Protein AF-A0A239AUK0-F1 (afdb_monomer_lite)

Organism: NCBI:txid664784

InterPro domains:
  IPR002560 Transposase IS204/IS1001/IS1096/IS1165, DDE domain [PF01610] (5-49)
  IPR047951 Transposase ISL3 [PTHR33498] (2-56)

pLDDT: mean 89.03, std 5.67, range [74.44, 95.62]

Structure (mmCIF, N/CA/C/O backbone):
data_AF-A0A239AUK0-F1
#
_entry.id   AF-A0A239AUK0-F1
#
loop_
_atom_site.group_PDB
_atom_site.id
_atom_site.type_symbol
_atom_site.label_atom_id
_atom_site.label_alt_id
_atom_site.label_comp_id
_atom_site.label_asym_id
_atom_site.label_entity_id
_atom_site.label_seq_id
_atom_site.pdbx_PDB_ins_code
_atom_site.Cartn_x
_atom_site.Cartn_y
_atom_site.Cartn_z
_atom_site.occupancy
_atom_site.B_iso_or_equiv
_atom_site.auth_seq_id
_atom_site.auth_comp_id
_atom_site.auth_as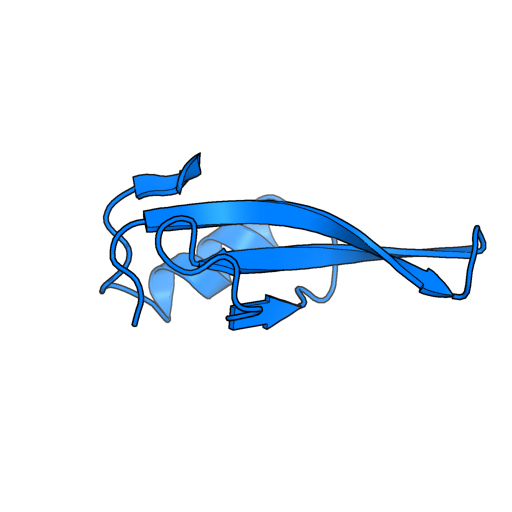ym_id
_atom_site.auth_atom_id
_atom_site.pdbx_PDB_model_num
ATOM 1 N N . MET A 1 1 ? -9.118 -7.455 0.945 1.00 75.50 1 MET A N 1
ATOM 2 C CA . MET A 1 1 ? -8.557 -6.474 -0.004 1.00 75.50 1 MET A CA 1
ATOM 3 C C . MET A 1 1 ? -9.164 -5.128 0.360 1.00 75.50 1 MET A C 1
ATOM 5 O O . MET A 1 1 ? -10.388 -5.060 0.345 1.00 75.50 1 MET A O 1
ATOM 9 N N . PRO A 1 2 ? -8.370 -4.141 0.806 1.00 89.19 2 PRO A N 1
ATOM 10 C CA . PRO A 1 2 ? -8.869 -2.801 1.131 1.00 89.19 2 PRO A CA 1
ATOM 11 C C . PRO A 1 2 ? -9.305 -2.054 -0.136 1.00 89.19 2 PRO A C 1
ATOM 13 O O . PRO A 1 2 ? -8.684 -2.227 -1.185 1.00 89.19 2 PRO A O 1
ATOM 16 N N . ALA A 1 3 ? -10.352 -1.230 -0.042 1.00 91.81 3 ALA A N 1
ATOM 17 C CA . ALA A 1 3 ? -10.794 -0.397 -1.163 1.00 91.81 3 ALA A CA 1
ATOM 18 C C . ALA A 1 3 ? -9.915 0.855 -1.309 1.00 91.81 3 ALA A C 1
ATOM 20 O O . ALA A 1 3 ? -9.653 1.304 -2.427 1.00 91.81 3 ALA A O 1
ATOM 21 N N . VAL A 1 4 ? -9.421 1.384 -0.186 1.00 94.56 4 VAL A N 1
ATOM 22 C CA . VAL A 1 4 ? -8.535 2.550 -0.139 1.00 94.56 4 VAL A CA 1
ATOM 23 C C . VAL A 1 4 ? -7.211 2.166 0.513 1.00 94.56 4 VAL A C 1
ATOM 25 O O . VAL A 1 4 ? -7.184 1.608 1.613 1.00 94.56 4 VAL A O 1
ATOM 28 N N . ILE A 1 5 ? -6.105 2.476 -0.158 1.00 95.62 5 ILE A N 1
ATOM 29 C CA . ILE A 1 5 ? -4.757 2.250 0.367 1.00 95.62 5 ILE A CA 1
ATOM 30 C C . ILE A 1 5 ? -3.961 3.548 0.437 1.00 95.62 5 ILE A C 1
ATOM 32 O O . ILE A 1 5 ? -4.121 4.422 -0.409 1.00 95.62 5 ILE A O 1
ATOM 36 N N . GLY A 1 6 ? -3.067 3.634 1.414 1.00 93.81 6 GLY A N 1
ATOM 37 C CA . GLY A 1 6 ? -1.977 4.603 1.440 1.00 93.81 6 GLY A CA 1
ATOM 38 C C . GLY A 1 6 ? -0.653 3.931 1.097 1.00 93.81 6 GLY A C 1
ATOM 39 O O . GLY A 1 6 ? -0.453 2.751 1.405 1.00 93.81 6 GLY A O 1
ATOM 40 N N . VAL A 1 7 ? 0.251 4.688 0.479 1.00 92.62 7 VAL A N 1
ATOM 41 C CA . VAL A 1 7 ? 1.633 4.262 0.217 1.00 92.62 7 VAL A CA 1
ATOM 42 C C . VAL A 1 7 ? 2.573 5.191 0.975 1.00 92.62 7 VAL A C 1
ATOM 44 O O . VAL A 1 7 ? 2.582 6.393 0.728 1.00 92.62 7 VAL A O 1
ATOM 47 N N . ASP A 1 8 ? 3.369 4.640 1.886 1.00 88.94 8 ASP A N 1
ATOM 48 C CA . ASP A 1 8 ? 4.346 5.402 2.679 1.00 88.94 8 ASP A CA 1
ATOM 49 C C . ASP A 1 8 ? 5.698 4.676 2.706 1.00 88.94 8 ASP A C 1
ATOM 51 O O . ASP A 1 8 ? 5.772 3.498 2.380 1.00 88.94 8 ASP A O 1
ATOM 55 N N . ASP A 1 9 ? 6.783 5.333 3.103 1.00 86.25 9 ASP A N 1
ATOM 56 C CA . ASP A 1 9 ? 8.106 4.722 3.231 1.00 86.25 9 ASP A CA 1
ATOM 57 C C . ASP A 1 9 ? 8.378 4.295 4.682 1.00 86.25 9 ASP A C 1
ATOM 59 O O . ASP A 1 9 ? 8.555 5.117 5.585 1.00 86.25 9 ASP A O 1
ATOM 63 N N . PHE A 1 10 ? 8.517 2.987 4.922 1.00 82.62 10 PHE A N 1
ATOM 64 C CA . PHE A 1 10 ? 8.852 2.457 6.245 1.00 82.62 10 PHE A CA 1
ATOM 65 C C . PHE A 1 10 ? 10.335 2.095 6.374 1.00 82.62 10 PHE A C 1
ATOM 67 O O . PHE A 1 10 ? 10.924 1.418 5.528 1.00 82.62 10 PHE A O 1
ATOM 74 N N . ALA A 1 11 ? 10.954 2.483 7.492 1.00 82.94 11 ALA A N 1
ATOM 75 C CA . ALA A 1 11 ? 12.337 2.129 7.798 1.00 82.94 11 ALA A CA 1
ATOM 76 C C . ALA A 1 11 ? 12.458 0.668 8.283 1.00 82.94 11 ALA A C 1
ATOM 78 O O . ALA A 1 11 ? 12.363 0.396 9.478 1.00 82.94 11 ALA A O 1
ATOM 79 N N . LEU A 1 12 ? 12.763 -0.267 7.376 1.00 76.94 12 LEU A N 1
ATOM 80 C CA . LEU A 1 12 ? 13.061 -1.676 7.697 1.00 76.94 12 LEU A CA 1
ATOM 81 C C . LEU A 1 12 ? 14.246 -1.828 8.656 1.00 76.94 12 LEU A C 1
ATOM 83 O O . LEU A 1 12 ? 14.263 -2.689 9.533 1.00 76.94 12 LEU A O 1
ATOM 87 N N . ARG A 1 13 ? 15.257 -0.973 8.486 1.00 79.44 13 ARG A N 1
ATOM 88 C CA . ARG A 1 13 ? 16.367 -0.819 9.426 1.00 79.44 13 ARG A CA 1
ATOM 89 C C . ARG A 1 13 ? 16.561 0.662 9.654 1.00 79.44 13 ARG A C 1
ATOM 91 O O . ARG A 1 13 ? 16.806 1.398 8.697 1.00 79.44 13 ARG A O 1
ATOM 98 N N . LYS A 1 14 ? 16.454 1.084 10.918 1.00 78.31 14 LYS A N 1
ATOM 99 C CA . LYS A 1 14 ? 16.486 2.492 11.333 1.00 78.31 14 LYS A CA 1
ATOM 100 C C . LYS A 1 14 ? 17.579 3.261 10.581 1.00 78.31 14 LYS A C 1
ATOM 102 O O . LYS A 1 14 ? 18.763 2.994 10.774 1.00 78.31 14 LYS A O 1
ATOM 107 N N . ARG A 1 15 ? 17.154 4.210 9.738 1.00 74.44 15 ARG A N 1
ATOM 108 C CA . ARG A 1 15 ? 18.002 5.108 8.929 1.00 74.44 15 ARG A CA 1
ATOM 109 C C . ARG A 1 15 ? 18.949 4.433 7.921 1.00 74.44 15 ARG A C 1
ATOM 111 O O . ARG A 1 15 ? 19.886 5.079 7.473 1.00 74.44 15 ARG A O 1
ATOM 118 N N . GLN A 1 16 ? 18.736 3.167 7.568 1.00 76.62 16 GLN A N 1
ATOM 119 C CA . GLN A 1 16 ? 19.599 2.450 6.616 1.00 76.62 16 GLN A CA 1
ATOM 120 C C . GLN A 1 16 ? 18.844 1.907 5.411 1.00 76.62 16 GLN A C 1
ATOM 122 O O . GLN A 1 16 ? 19.367 1.937 4.303 1.00 76.62 16 GLN A O 1
ATOM 127 N N . ARG A 1 17 ? 17.629 1.394 5.619 1.00 79.94 17 ARG A N 1
ATOM 128 C CA . ARG A 1 17 ? 16.840 0.791 4.548 1.00 79.94 17 ARG A CA 1
ATOM 129 C C . ARG A 1 17 ? 15.386 1.187 4.709 1.00 79.94 17 ARG A C 1
ATOM 131 O O . ARG A 1 17 ? 14.801 0.893 5.750 1.00 79.94 17 ARG A O 1
ATOM 138 N N . TYR A 1 18 ? 14.858 1.842 3.686 1.00 80.25 18 TYR A N 1
ATOM 139 C CA . TYR A 1 18 ? 13.447 2.173 3.552 1.00 80.25 18 TYR A CA 1
ATOM 140 C C . TYR A 1 18 ? 12.838 1.277 2.480 1.00 80.25 18 TYR A C 1
ATOM 142 O O . TYR A 1 18 ? 13.526 0.915 1.523 1.00 80.25 18 TYR A O 1
ATOM 150 N N . ALA A 1 19 ? 11.588 0.893 2.682 1.00 84.12 19 ALA A N 1
ATOM 151 C CA . ALA A 1 19 ? 10.789 0.176 1.706 1.00 84.12 19 ALA A CA 1
ATOM 152 C C . ALA A 1 19 ? 9.371 0.750 1.730 1.00 84.12 19 ALA A C 1
ATOM 154 O O . ALA A 1 19 ? 8.889 1.048 2.832 1.00 84.12 19 ALA A O 1
ATOM 155 N N . PRO A 1 20 ? 8.702 0.879 0.574 1.00 90.19 20 PRO A N 1
ATOM 156 C CA . PRO A 1 20 ? 7.324 1.321 0.572 1.00 90.19 20 PRO A CA 1
ATOM 157 C C . PRO A 1 20 ? 6.454 0.309 1.297 1.00 90.19 20 PRO A C 1
ATOM 159 O O . PRO A 1 20 ? 6.584 -0.900 1.109 1.00 90.19 20 PRO A O 1
ATOM 162 N N . VAL A 1 21 ? 5.563 0.806 2.131 1.00 91.75 21 VAL A N 1
ATOM 163 C CA . VAL A 1 21 ? 4.561 0.040 2.840 1.00 91.75 21 VAL A CA 1
ATOM 164 C C . VAL A 1 21 ? 3.195 0.434 2.302 1.00 91.75 21 VAL A C 1
ATOM 166 O O . VAL A 1 21 ? 2.876 1.615 2.172 1.00 91.75 21 VAL A O 1
ATOM 169 N N . ILE A 1 22 ? 2.396 -0.575 1.984 1.00 93.69 22 ILE A N 1
ATOM 170 C CA . ILE A 1 22 ? 0.988 -0.410 1.666 1.00 93.69 22 ILE A CA 1
ATOM 171 C C . ILE A 1 22 ? 0.210 -0.507 2.971 1.00 93.69 22 ILE A C 1
ATOM 173 O O . ILE A 1 22 ? 0.311 -1.502 3.698 1.00 93.69 22 ILE A O 1
ATOM 177 N N . ILE A 1 23 ?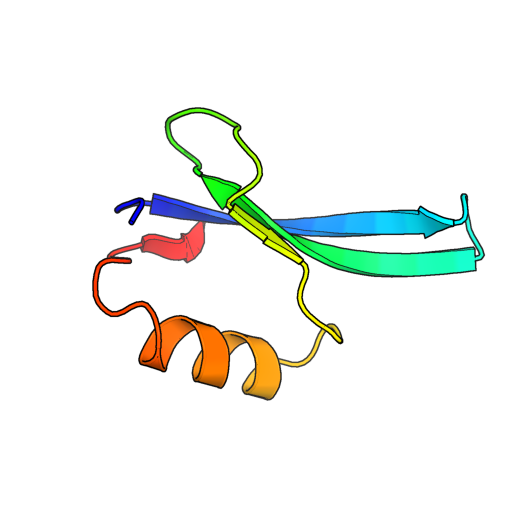 -0.572 0.522 3.267 1.00 94.88 23 ILE A N 1
ATOM 178 C CA . ILE A 1 23 ? -1.412 0.611 4.459 1.00 94.88 23 ILE A CA 1
ATOM 179 C C . ILE A 1 23 ? -2.869 0.659 4.015 1.00 94.88 23 ILE A C 1
ATOM 181 O O . ILE A 1 23 ? -3.204 1.321 3.036 1.00 94.88 23 ILE A O 1
ATOM 185 N N . ASN A 1 24 ? -3.753 -0.025 4.732 1.00 93.94 24 ASN A N 1
ATOM 186 C CA . ASN A 1 24 ? -5.184 0.169 4.574 1.00 93.94 24 ASN A CA 1
ATOM 187 C C . ASN A 1 24 ? -5.527 1.553 5.132 1.00 93.94 24 ASN A C 1
ATOM 189 O O . ASN A 1 24 ? -5.402 1.777 6.335 1.00 93.94 24 ASN A O 1
ATOM 193 N N . ALA A 1 25 ? -5.958 2.474 4.273 1.00 92.56 25 ALA A N 1
ATOM 194 C CA . ALA A 1 25 ? -6.241 3.845 4.688 1.00 92.56 25 ALA A CA 1
ATOM 195 C C . ALA A 1 25 ? -7.446 3.941 5.643 1.00 92.56 25 ALA A C 1
ATOM 197 O O . ALA A 1 25 ? -7.560 4.901 6.400 1.00 92.56 25 ALA A O 1
ATOM 198 N N . GLU A 1 26 ? -8.332 2.943 5.633 1.00 91.69 26 GLU A N 1
ATOM 199 C CA . GLU A 1 26 ? -9.546 2.914 6.451 1.00 91.69 26 GLU A CA 1
ATOM 200 C C . GLU A 1 26 ? -9.278 2.379 7.863 1.00 91.69 26 GLU A C 1
ATOM 202 O O . GLU A 1 26 ? -9.862 2.863 8.831 1.00 91.69 26 GLU A O 1
ATOM 207 N N . THR A 1 27 ? -8.394 1.384 7.999 1.00 93.38 27 THR A N 1
ATOM 208 C CA . THR A 1 27 ? -8.107 0.730 9.292 1.00 93.38 27 THR A CA 1
ATOM 209 C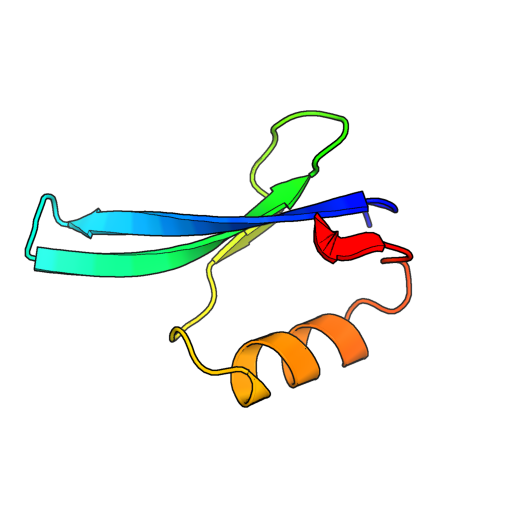 C . THR A 1 27 ? -6.750 1.105 9.884 1.00 93.38 27 THR A C 1
ATOM 211 O O . THR A 1 27 ? -6.505 0.854 11.062 1.00 93.38 27 THR A O 1
ATOM 214 N N . GLY A 1 28 ? -5.854 1.693 9.088 1.00 91.06 28 GLY A N 1
ATOM 215 C CA . GLY A 1 28 ? -4.462 1.956 9.459 1.00 91.06 28 GLY A CA 1
ATOM 216 C C . GLY A 1 28 ? -3.590 0.698 9.530 1.00 91.06 28 GLY A C 1
ATOM 217 O O . GLY A 1 28 ? -2.439 0.766 9.961 1.00 91.06 28 GLY A O 1
ATOM 218 N N . GLU A 1 29 ? -4.114 -0.463 9.134 1.00 91.88 29 GLU A N 1
ATOM 219 C CA . GLU A 1 29 ? -3.382 -1.724 9.201 1.00 91.88 29 GLU A CA 1
ATOM 220 C C . GLU A 1 29 ? -2.419 -1.890 8.027 1.00 91.88 29 GLU A C 1
ATOM 222 O O . GLU A 1 29 ? -2.698 -1.495 6.893 1.00 91.88 29 GLU A O 1
ATOM 227 N N . ARG A 1 30 ? -1.284 -2.546 8.283 1.00 92.44 30 ARG A N 1
ATOM 228 C CA . ARG A 1 30 ? -0.326 -2.882 7.232 1.00 92.44 30 ARG A CA 1
ATOM 229 C C . ARG A 1 30 ? -0.900 -3.952 6.309 1.00 92.44 30 ARG A C 1
ATOM 231 O O . ARG A 1 30 ? -1.205 -5.051 6.763 1.00 92.44 30 ARG A O 1
ATOM 238 N N . VAL A 1 31 ? -0.939 -3.653 5.016 1.00 93.12 31 VAL A N 1
ATOM 239 C CA . VAL A 1 31 ? -1.354 -4.590 3.968 1.00 93.12 31 VAL A CA 1
ATOM 240 C C . VAL A 1 31 ? -0.136 -5.335 3.438 1.00 93.12 31 VAL A C 1
ATOM 242 O O . VAL A 1 31 ? -0.109 -6.561 3.488 1.00 93.12 31 VAL A O 1
ATOM 245 N N . ASP A 1 32 ? 0.890 -4.608 2.988 1.00 92.81 32 ASP A N 1
ATOM 246 C CA . ASP A 1 32 ? 2.079 -5.210 2.376 1.00 92.81 32 ASP A CA 1
ATOM 247 C C . ASP A 1 32 ? 3.309 -4.289 2.435 1.00 92.81 32 ASP A C 1
ATOM 249 O O . ASP A 1 32 ? 3.204 -3.124 2.816 1.00 92.81 32 ASP A O 1
ATOM 253 N N . VAL A 1 33 ? 4.485 -4.806 2.080 1.00 92.00 33 VAL A N 1
ATOM 254 C CA . VAL A 1 33 ? 5.733 -4.047 1.930 1.00 92.00 33 VAL A CA 1
ATOM 255 C C . VAL A 1 33 ? 6.331 -4.346 0.558 1.00 92.00 33 VAL A C 1
ATOM 257 O O . VAL A 1 33 ? 6.676 -5.489 0.263 1.00 92.00 33 VAL A O 1
ATOM 260 N N . LEU A 1 34 ? 6.506 -3.315 -0.264 1.00 90.94 34 LEU A N 1
ATOM 261 C CA . LEU A 1 34 ? 7.078 -3.437 -1.600 1.00 90.94 34 LEU A CA 1
ATOM 262 C C . LEU A 1 34 ? 8.603 -3.588 -1.551 1.00 90.94 34 LEU A C 1
ATOM 264 O O . LEU A 1 34 ? 9.283 -3.084 -0.655 1.00 90.94 34 LEU A O 1
ATOM 268 N N . ALA A 1 35 ? 9.153 -4.283 -2.548 1.00 85.75 35 ALA A N 1
ATOM 269 C CA . ALA A 1 35 ? 10.587 -4.565 -2.631 1.00 85.75 35 ALA A CA 1
ATOM 270 C C . ALA A 1 35 ? 11.437 -3.305 -2.880 1.00 85.75 35 ALA A C 1
ATOM 272 O O . ALA A 1 35 ? 12.588 -3.232 -2.435 1.00 85.75 35 ALA A O 1
ATOM 273 N N . ASP A 1 36 ? 10.868 -2.321 -3.575 1.00 83.12 36 ASP A N 1
ATOM 274 C CA . ASP A 1 36 ? 11.489 -1.049 -3.919 1.00 83.12 36 ASP A CA 1
ATOM 275 C C . ASP A 1 36 ? 10.434 0.049 -4.114 1.00 83.12 36 ASP A C 1
ATOM 277 O O . ASP A 1 36 ? 9.234 -0.212 -4.100 1.00 83.12 36 ASP A O 1
ATOM 281 N N . ARG A 1 37 ? 10.916 1.284 -4.285 1.00 82.56 37 ARG A N 1
ATOM 282 C CA . ARG A 1 37 ? 10.123 2.516 -4.421 1.00 82.56 37 ARG A CA 1
ATOM 283 C C . ARG A 1 37 ? 9.837 2.928 -5.867 1.00 82.56 37 ARG A C 1
ATOM 285 O O . ARG A 1 37 ? 9.762 4.121 -6.160 1.00 82.56 37 ARG A O 1
ATOM 292 N N . THR A 1 38 ? 9.776 1.975 -6.792 1.00 87.44 38 THR A N 1
ATOM 293 C CA . THR A 1 38 ? 9.480 2.277 -8.198 1.00 87.44 38 THR A CA 1
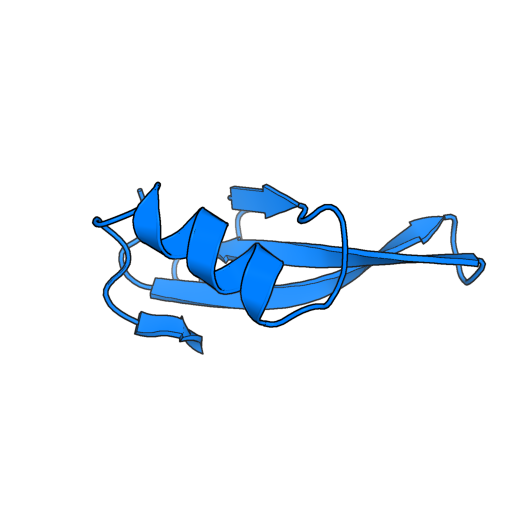ATOM 294 C C . THR A 1 38 ? 7.980 2.238 -8.472 1.00 87.44 38 THR A C 1
ATOM 296 O O . THR A 1 38 ? 7.233 1.481 -7.849 1.00 87.44 38 THR A O 1
ATOM 299 N N . ALA A 1 39 ? 7.539 3.059 -9.429 1.00 88.00 39 ALA A N 1
ATOM 300 C CA . ALA A 1 39 ? 6.165 3.013 -9.920 1.00 88.00 39 ALA A CA 1
ATOM 301 C C . ALA A 1 39 ? 5.839 1.632 -10.508 1.00 88.00 39 ALA A C 1
ATOM 303 O O . ALA A 1 39 ? 4.763 1.114 -10.245 1.00 88.00 39 ALA A O 1
ATOM 304 N N . ASP A 1 40 ? 6.791 1.000 -11.200 1.00 92.31 40 ASP A N 1
ATOM 305 C CA . ASP A 1 40 ? 6.622 -0.329 -11.796 1.00 92.31 40 ASP A CA 1
ATOM 306 C C . ASP A 1 40 ? 6.262 -1.388 -10.744 1.00 92.31 40 ASP A C 1
ATOM 308 O O . ASP A 1 40 ? 5.314 -2.153 -10.929 1.00 92.31 40 ASP A O 1
ATOM 312 N N . THR A 1 41 ? 6.967 -1.401 -9.608 1.00 91.31 41 THR A N 1
ATOM 313 C CA . THR A 1 41 ? 6.678 -2.325 -8.502 1.00 91.31 41 THR A CA 1
ATOM 314 C C . THR A 1 41 ? 5.290 -2.083 -7.910 1.00 91.31 41 THR A C 1
ATOM 316 O O . THR A 1 41 ? 4.564 -3.042 -7.638 1.00 91.31 41 THR A O 1
ATOM 319 N N . LEU A 1 42 ? 4.880 -0.819 -7.757 1.00 90.75 42 LEU A N 1
ATOM 320 C CA . LEU A 1 42 ? 3.530 -0.485 -7.299 1.00 90.75 42 LEU A CA 1
ATOM 321 C C . LEU A 1 42 ? 2.463 -0.885 -8.328 1.00 90.75 42 LEU A C 1
ATOM 323 O O . LEU A 1 42 ? 1.428 -1.427 -7.955 1.00 90.75 42 LEU A O 1
ATOM 327 N N . GLU A 1 43 ? 2.701 -0.659 -9.618 1.00 92.81 43 GLU A N 1
ATOM 328 C CA . GLU A 1 43 ? 1.765 -1.036 -10.674 1.00 92.81 43 GLU A CA 1
ATOM 329 C C . GLU A 1 43 ? 1.560 -2.549 -10.750 1.00 92.81 43 GLU A C 1
ATOM 331 O O . GLU A 1 43 ? 0.429 -3.005 -10.910 1.00 92.81 43 GLU A O 1
ATOM 336 N N . VAL A 1 44 ? 2.636 -3.336 -10.651 1.00 94.75 44 VAL A N 1
ATOM 337 C CA . VAL A 1 44 ? 2.543 -4.803 -10.595 1.00 94.75 44 VAL A CA 1
ATOM 338 C C . VAL A 1 44 ? 1.697 -5.221 -9.397 1.00 94.75 44 VAL A C 1
ATOM 340 O O . VAL A 1 44 ? 0.749 -5.986 -9.559 1.00 94.75 44 VAL A O 1
ATOM 343 N N . TRP A 1 45 ? 1.963 -4.643 -8.225 1.00 93.69 45 TRP A N 1
ATOM 344 C CA . TRP A 1 45 ? 1.188 -4.933 -7.026 1.00 93.69 45 TRP A CA 1
ATOM 345 C C . TRP A 1 45 ? -0.297 -4.571 -7.193 1.00 93.69 45 TRP A C 1
ATOM 347 O O . TRP A 1 45 ? -1.164 -5.383 -6.881 1.00 93.69 45 TRP A O 1
ATOM 357 N N . LEU A 1 46 ? -0.614 -3.399 -7.754 1.00 93.25 46 LEU A N 1
ATOM 358 C CA . LEU A 1 46 ? -1.996 -2.970 -8.006 1.00 93.25 46 LEU A CA 1
ATOM 359 C C . LEU A 1 46 ? -2.726 -3.887 -8.996 1.00 93.25 46 LEU A C 1
ATOM 361 O O . LEU A 1 46 ? -3.910 -4.161 -8.808 1.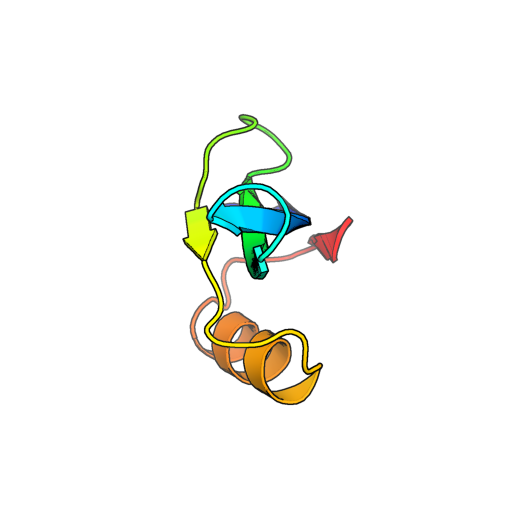00 93.25 46 LEU A O 1
ATOM 365 N N . ARG A 1 47 ? -2.037 -4.394 -10.026 1.00 93.88 47 ARG A N 1
ATOM 366 C CA . ARG A 1 47 ? -2.615 -5.366 -10.973 1.00 93.88 47 ARG A CA 1
ATOM 367 C C . ARG A 1 47 ? -2.988 -6.680 -10.287 1.00 93.88 47 ARG A C 1
ATOM 369 O O . ARG A 1 47 ? -4.034 -7.242 -10.603 1.00 93.88 47 ARG A O 1
ATOM 376 N N . ASP A 1 48 ? -2.181 -7.122 -9.328 1.00 94.19 48 ASP A N 1
ATOM 377 C CA . ASP A 1 48 ? -2.458 -8.321 -8.530 1.00 94.19 48 ASP A CA 1
ATOM 378 C C . ASP A 1 48 ? -3.555 -8.089 -7.470 1.00 94.19 48 ASP A C 1
ATOM 380 O O . ASP A 1 48 ? -4.145 -9.043 -6.959 1.00 94.19 48 ASP A O 1
ATOM 384 N N . HIS A 1 49 ? -3.877 -6.824 -7.170 1.00 93.12 49 HIS A N 1
ATOM 385 C CA . HIS A 1 49 ? -4.849 -6.410 -6.154 1.00 93.12 49 HIS A CA 1
ATOM 386 C C . HIS A 1 49 ? -5.991 -5.564 -6.760 1.00 93.12 49 HIS A C 1
ATOM 388 O O . HIS A 1 49 ? -6.194 -4.415 -6.359 1.00 93.12 49 HIS A O 1
ATOM 394 N N . PRO A 1 50 ? -6.825 -6.126 -7.663 1.00 91.69 50 PRO A N 1
ATOM 395 C CA . PRO A 1 50 ? -7.861 -5.376 -8.387 1.00 91.69 50 PRO A CA 1
ATOM 396 C C . PRO A 1 50 ? -9.013 -4.865 -7.503 1.00 91.69 50 PRO A C 1
ATOM 398 O O . PRO A 1 50 ? -9.895 -4.159 -7.982 1.00 91.69 50 PRO A O 1
ATOM 401 N N . GLY A 1 51 ? -9.042 -5.242 -6.220 1.00 91.94 51 GLY A N 1
ATOM 402 C CA . GLY A 1 51 ? -10.006 -4.726 -5.245 1.00 91.94 51 GLY A CA 1
ATOM 403 C C . GLY A 1 51 ? -9.694 -3.312 -4.747 1.00 91.94 51 GLY A C 1
ATOM 404 O O . GLY A 1 51 ? -10.557 -2.700 -4.122 1.00 91.94 51 GLY A O 1
ATOM 405 N N . VAL A 1 52 ? -8.490 -2.796 -5.018 1.00 92.88 52 VAL A N 1
ATOM 406 C CA . VAL A 1 52 ? -8.109 -1.424 -4.677 1.00 92.88 52 VAL A CA 1
ATOM 407 C C . VAL A 1 52 ? -8.766 -0.459 -5.656 1.00 92.88 52 VAL A C 1
ATOM 409 O O . VAL A 1 52 ? -8.621 -0.578 -6.869 1.00 92.88 52 VAL A O 1
ATOM 412 N N . GLN A 1 53 ? -9.485 0.519 -5.118 1.00 92.19 53 GLN A N 1
ATOM 413 C CA . GLN A 1 53 ? -10.210 1.529 -5.885 1.00 92.19 53 GLN A CA 1
ATOM 414 C C . GLN A 1 53 ? -9.532 2.895 -5.815 1.00 92.19 53 GLN A C 1
ATOM 416 O O . GLN A 1 53 ? -9.692 3.716 -6.717 1.00 92.19 53 GLN A O 1
ATOM 421 N N . THR A 1 54 ? -8.807 3.182 -4.734 1.00 91.62 54 THR A N 1
ATOM 422 C CA . THR A 1 54 ? -8.195 4.494 -4.505 1.00 91.62 54 THR A CA 1
ATOM 423 C C . THR A 1 54 ? -6.861 4.359 -3.779 1.00 91.62 54 THR A C 1
ATOM 425 O O . THR A 1 54 ? -6.716 3.542 -2.870 1.00 91.62 54 THR A O 1
ATOM 428 N N . VAL A 1 55 ? -5.902 5.193 -4.186 1.00 90.81 55 VAL A N 1
ATOM 429 C 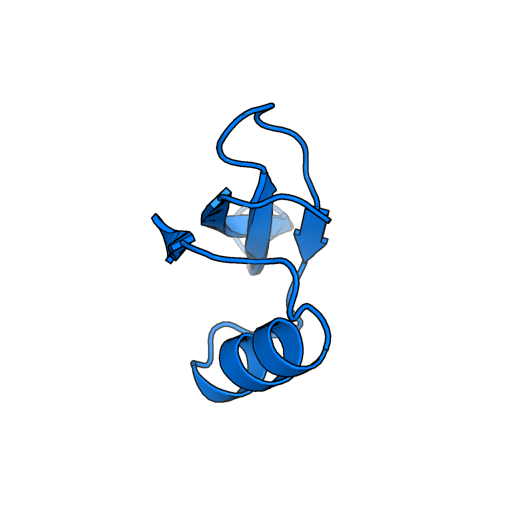CA . VAL A 1 55 ? -4.595 5.368 -3.543 1.00 90.81 55 VAL A CA 1
ATOM 430 C C . VAL A 1 55 ? -4.518 6.807 -3.023 1.00 90.81 55 VAL A C 1
ATOM 432 O O . VAL A 1 55 ? -4.808 7.727 -3.792 1.00 90.81 55 VAL A O 1
ATOM 435 N N . CYS A 1 56 ? -4.185 6.999 -1.743 1.00 87.19 56 CYS A N 1
ATOM 436 C CA . CYS A 1 56 ? -4.090 8.304 -1.074 1.00 87.19 56 CYS A CA 1
ATOM 437 C C . CYS A 1 56 ? -2.673 8.637 -0.599 1.00 87.19 56 CYS A C 1
ATOM 439 O O . CYS A 1 56 ? -1.939 7.691 -0.223 1.00 87.19 56 CYS A O 1
#

Secondary structure (DSSP, 8-state):
--SEEEEEEEEEETTTEEEEEEEETTT--EEEE-SSS-HHHHHHHHHH-TT--EE-

Radius of gyration: 11.14 Å; chains: 1; bounding box: 30×17×23 Å

Sequence (56 aa):
MPAVIGVDDFALRKRQRYAPVIINAETGERVDVLADRTADTLEVWLRDHPGVQTVC

Foldseek 3Di:
DAQEWEWDWDCPDVPPDTWIWIARPVPRHTDDTFPHDDPVRVVVVCVVVVSHNYYD